Protein AF-A0A6B3AVC1-F1 (afdb_monomer)

Nearest PDB structures (foldseek):
  1bf4-assembly1_A  TM=5.040E-01  e=1.261E+00  Sulfolobus acidocaldarius
  3kf6-assembly1_A  TM=5.368E-01  e=2.980E+00  Schizosaccharomyces pombe
  5gw1-assembly2_D  TM=4.813E-01  e=1.64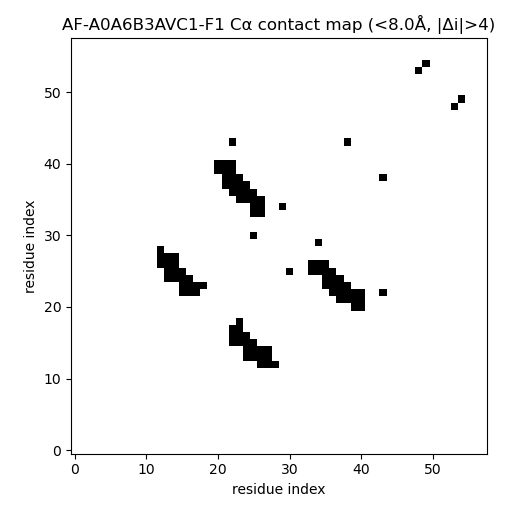3E+00  Homo sapiens
  9bjf-assembly1_E  TM=6.543E-01  e=6.168E+00  Eubacterium limosum

Mean predicted aligned error: 10.28 Å

pLDDT: mean 76.14, std 13.95, range [44.81, 92.44]

Solvent-accessible surface area (backbone atoms only — not comparable to full-atom values): 3834 Å² total; per-residue (Å²): 141,78,90,71,80,74,64,79,88,84,75,85,56,63,48,78,50,82,50,95,82,33,32,35,40,32,45,63,88,36,72,88,84,43,74,74,46,77,38,47,56,68,61,48,51,55,49,47,45,62,73,72,63,64,60,93,84,124

Secondary structure (DSSP, 8-state):
--------TT---EEEEEETTEEEEEESSSTTTSPPEEE-HHHHHHHHHHHTT--TT-

Foldseek 3Di:
DDPPPPPPPDQQQWDWDDDVQWIWIWRPVCPPPTDIDIDGPVVVVVVCCVVVVVPVPD

Structure (mmCIF, N/CA/C/O backbone):
data_AF-A0A6B3AVC1-F1
#
_entry.id   AF-A0A6B3AVC1-F1
#
loop_
_atom_site.group_PDB
_atom_site.id
_atom_site.type_symbol
_atom_site.label_atom_id
_atom_site.label_alt_id
_atom_site.label_comp_id
_atom_site.label_asym_id
_atom_site.label_entity_id
_atom_site.label_seq_id
_atom_site.pdbx_PDB_ins_code
_atom_site.Cartn_x
_atom_site.Cartn_y
_atom_site.Cartn_z
_atom_site.occupancy
_atom_site.B_iso_or_equiv
_atom_site.auth_seq_id
_atom_site.auth_comp_id
_atom_site.auth_asym_id
_atom_site.auth_atom_id
_atom_site.pdbx_PDB_model_num
ATOM 1 N N . MET A 1 1 ? 17.989 28.970 17.554 1.00 51.91 1 MET A N 1
ATOM 2 C CA . MET A 1 1 ? 17.825 27.515 17.346 1.00 51.91 1 MET A CA 1
ATOM 3 C C . MET A 1 1 ? 16.385 27.221 16.938 1.00 51.91 1 MET A C 1
ATOM 5 O O . MET A 1 1 ? 15.510 27.211 17.789 1.00 51.91 1 MET A O 1
ATOM 9 N N . ARG A 1 2 ? 16.106 27.016 15.649 1.00 55.16 2 ARG A N 1
ATOM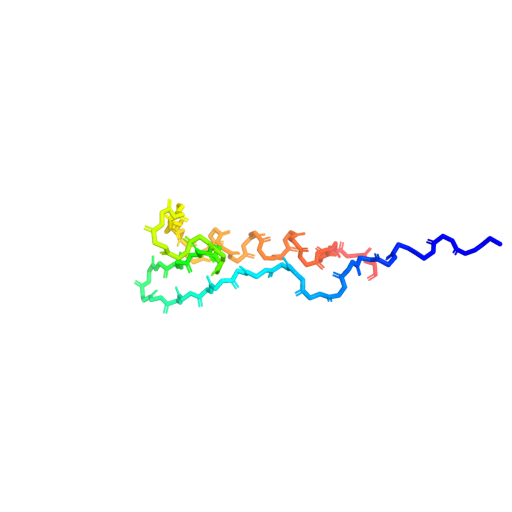 10 C CA . ARG A 1 2 ? 14.893 26.308 15.220 1.00 55.16 2 ARG A CA 1
ATOM 11 C C . ARG A 1 2 ? 15.395 25.190 14.325 1.00 55.16 2 ARG A C 1
ATOM 13 O O . ARG A 1 2 ? 15.755 25.430 13.180 1.00 55.16 2 ARG A O 1
ATOM 20 N N . THR A 1 3 ? 15.530 23.998 14.888 1.00 59.69 3 THR A N 1
ATOM 21 C CA . THR A 1 3 ? 15.827 22.767 14.153 1.00 59.69 3 THR A CA 1
ATOM 22 C C . THR A 1 3 ? 14.605 22.417 13.305 1.00 59.69 3 THR A C 1
ATOM 24 O O . THR A 1 3 ? 13.821 21.528 13.620 1.00 59.69 3 THR A O 1
ATOM 27 N N . GLY A 1 4 ? 14.396 23.180 12.232 1.00 61.16 4 GLY A N 1
ATOM 28 C CA . GLY A 1 4 ? 13.456 22.823 11.186 1.00 61.16 4 GLY A CA 1
ATOM 29 C C . GLY A 1 4 ? 14.025 21.612 10.469 1.00 61.16 4 GLY A C 1
ATOM 30 O O . GLY A 1 4 ? 14.98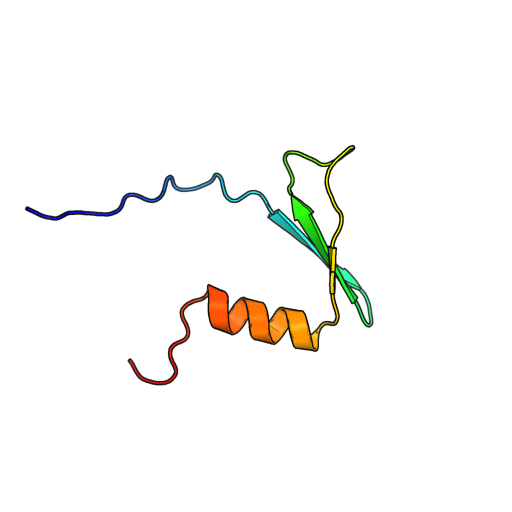2 21.739 9.714 1.00 61.16 4 GLY A O 1
ATOM 31 N N . ARG A 1 5 ? 13.467 20.429 10.731 1.00 64.56 5 ARG A N 1
ATOM 32 C CA . ARG A 1 5 ? 13.699 19.247 9.904 1.00 64.56 5 ARG A CA 1
ATOM 33 C C . ARG A 1 5 ? 13.110 19.554 8.529 1.00 64.56 5 ARG A C 1
ATOM 35 O O . ARG A 1 5 ? 11.949 19.242 8.278 1.00 64.56 5 ARG A O 1
ATOM 42 N N . THR A 1 6 ? 13.876 20.203 7.656 1.00 61.53 6 THR A N 1
ATOM 43 C CA . THR A 1 6 ? 13.552 20.299 6.236 1.00 61.53 6 THR A CA 1
ATOM 44 C C . THR A 1 6 ? 13.688 18.891 5.679 1.00 61.53 6 THR A C 1
ATOM 46 O O . THR A 1 6 ? 14.744 18.462 5.223 1.00 61.53 6 THR A O 1
ATOM 49 N N . ARG A 1 7 ? 12.609 18.108 5.793 1.00 61.53 7 ARG A N 1
ATOM 50 C CA . ARG A 1 7 ? 12.457 16.934 4.941 1.00 61.53 7 ARG A CA 1
ATOM 51 C C . ARG A 1 7 ? 12.609 17.458 3.513 1.00 61.53 7 ARG A C 1
ATOM 53 O O . ARG A 1 7 ? 11.924 18.435 3.203 1.00 61.53 7 ARG A O 1
ATOM 60 N N . PRO A 1 8 ? 13.503 16.898 2.684 1.00 55.78 8 PRO A N 1
ATOM 61 C CA . PRO A 1 8 ? 13.558 17.284 1.285 1.00 55.78 8 PRO A CA 1
ATOM 62 C C . PRO A 1 8 ? 12.144 17.117 0.724 1.00 55.78 8 PRO A C 1
ATOM 64 O O . PRO A 1 8 ? 11.570 16.026 0.754 1.00 55.78 8 PRO A O 1
ATOM 67 N N . VAL A 1 9 ? 11.534 18.241 0.356 1.00 58.59 9 VAL A N 1
ATOM 68 C CA . VAL A 1 9 ? 10.207 18.271 -0.240 1.00 58.59 9 VAL A CA 1
ATOM 69 C C . VAL A 1 9 ? 10.345 17.631 -1.614 1.00 58.59 9 VAL A C 1
ATOM 71 O O . VAL A 1 9 ? 10.977 18.194 -2.498 1.00 58.59 9 VAL A O 1
ATOM 74 N N . GLY A 1 10 ? 9.800 16.426 -1.774 1.00 56.62 10 GLY A N 1
ATOM 75 C CA . GLY A 1 10 ? 9.522 15.896 -3.108 1.00 56.62 10 GLY A CA 1
ATOM 76 C C . GLY A 1 10 ? 10.324 14.694 -3.601 1.00 56.62 10 GLY A C 1
ATOM 77 O O . GLY A 1 10 ? 10.401 14.534 -4.808 1.00 56.62 10 GLY A O 1
ATOM 78 N N . ASP A 1 11 ? 10.854 13.819 -2.738 1.00 59.91 11 ASP A N 1
ATOM 79 C CA . ASP A 1 11 ? 11.539 12.599 -3.227 1.00 59.91 11 ASP A CA 1
ATOM 80 C C . ASP A 1 11 ? 11.017 11.269 -2.645 1.00 59.91 11 ASP A C 1
ATOM 82 O O . ASP A 1 11 ? 11.653 10.219 -2.748 1.00 59.91 11 ASP A O 1
ATOM 86 N N . SER A 1 12 ? 9.826 11.292 -2.036 1.00 62.03 12 SER A N 1
ATOM 87 C CA . SER A 1 12 ? 9.075 10.078 -1.670 1.00 62.03 12 SER A CA 1
ATOM 88 C C . SER A 1 12 ? 8.205 9.634 -2.846 1.00 62.03 12 SER A C 1
ATOM 90 O O . SER A 1 12 ? 6.983 9.755 -2.815 1.00 62.03 12 SER A O 1
ATOM 92 N N . CYS A 1 13 ? 8.845 9.198 -3.926 1.00 76.00 13 CYS A N 1
ATOM 93 C CA . CYS A 1 13 ? 8.167 8.903 -5.180 1.00 76.00 13 CYS A CA 1
ATOM 94 C C . CYS A 1 13 ? 7.580 7.480 -5.157 1.00 76.00 13 CYS A C 1
ATOM 96 O O . CYS A 1 13 ? 8.170 6.545 -5.689 1.00 76.00 13 CYS A O 1
ATOM 98 N N . ALA A 1 14 ? 6.427 7.302 -4.508 1.00 81.44 14 ALA A N 1
ATOM 99 C CA . ALA A 1 14 ? 5.660 6.057 -4.545 1.00 81.44 14 ALA A CA 1
ATOM 100 C C . ALA A 1 14 ? 4.378 6.240 -5.373 1.00 81.44 14 ALA A C 1
ATOM 102 O O . ALA A 1 14 ? 3.617 7.175 -5.143 1.00 81.44 14 ALA A O 1
ATOM 103 N N . GLU A 1 15 ? 4.124 5.327 -6.308 1.00 85.81 15 GLU A N 1
ATOM 104 C CA . GLU A 1 15 ? 2.881 5.248 -7.079 1.00 85.81 15 GLU A CA 1
ATOM 105 C C . GLU A 1 15 ? 1.937 4.236 -6.425 1.00 85.81 15 GLU A C 1
ATOM 107 O O . GLU A 1 15 ? 2.350 3.117 -6.087 1.00 85.81 15 GLU A O 1
ATOM 112 N N . VAL A 1 16 ? 0.661 4.600 -6.293 1.00 86.56 16 VAL A N 1
ATOM 113 C CA . VAL A 1 16 ? -0.372 3.755 -5.682 1.00 86.56 16 VAL A CA 1
ATOM 114 C C . VAL A 1 16 ? -1.507 3.528 -6.678 1.00 86.56 16 VAL A C 1
ATOM 116 O O . VAL A 1 16 ? -2.049 4.479 -7.232 1.00 86.56 16 VAL A O 1
ATOM 119 N N . ALA A 1 17 ? -1.879 2.267 -6.898 1.00 89.50 17 ALA A N 1
ATOM 120 C CA . ALA A 1 17 ? -3.007 1.887 -7.745 1.00 89.50 17 ALA A CA 1
ATOM 121 C C . ALA A 1 17 ? -3.968 0.975 -6.978 1.00 89.50 17 ALA A C 1
ATOM 123 O O . ALA A 1 17 ? -3.594 -0.125 -6.566 1.00 89.50 17 ALA A O 1
ATOM 124 N N . THR A 1 18 ? -5.207 1.429 -6.813 1.00 88.94 18 THR A N 1
ATOM 125 C CA . THR A 1 18 ? -6.270 0.682 -6.135 1.00 88.94 18 THR A CA 1
ATOM 126 C C . THR A 1 18 ? -7.090 -0.086 -7.163 1.00 88.94 18 THR A C 1
ATOM 128 O O . THR A 1 18 ? -7.649 0.508 -8.083 1.00 88.94 18 THR A O 1
ATOM 131 N N . ILE A 1 19 ? -7.176 -1.401 -6.994 1.00 86.06 19 ILE A N 1
ATOM 132 C CA . ILE A 1 19 ? -8.070 -2.287 -7.743 1.00 86.06 19 ILE A CA 1
ATOM 133 C C . ILE A 1 19 ? -9.022 -2.982 -6.757 1.00 86.06 19 ILE A C 1
ATOM 135 O O . ILE A 1 19 ? -8.717 -3.041 -5.561 1.00 86.06 19 ILE A O 1
ATOM 139 N N . PRO A 1 20 ? -10.177 -3.509 -7.201 1.00 88.81 20 PRO A N 1
ATOM 140 C CA . PRO A 1 20 ? -11.077 -4.236 -6.310 1.00 88.81 20 PRO A CA 1
ATOM 141 C C . PRO A 1 20 ? -10.332 -5.344 -5.549 1.00 88.81 20 PRO A C 1
ATOM 143 O O . PRO A 1 20 ? -9.755 -6.243 -6.153 1.00 88.81 20 PRO A O 1
ATOM 146 N N . GLY A 1 21 ? -10.308 -5.240 -4.217 1.00 87.56 21 GLY A N 1
ATOM 147 C CA . GLY A 1 21 ? -9.667 -6.210 -3.325 1.00 87.56 21 GLY A CA 1
ATOM 148 C C . GLY A 1 21 ? -8.144 -6.103 -3.182 1.00 87.56 21 GLY A C 1
ATOM 149 O O . GLY A 1 21 ? -7.560 -6.916 -2.470 1.00 87.56 21 GLY A O 1
ATOM 150 N N . THR A 1 22 ? -7.457 -5.147 -3.818 1.00 91.44 22 THR A N 1
ATOM 151 C CA . THR A 1 22 ? -5.990 -5.023 -3.698 1.00 91.44 22 THR A CA 1
ATOM 152 C C . THR A 1 22 ? -5.494 -3.601 -3.952 1.00 91.44 22 THR A C 1
ATOM 154 O O . THR A 1 22 ? -5.911 -2.922 -4.886 1.00 91.44 22 THR A O 1
ATOM 157 N N . VAL A 1 23 ? -4.525 -3.162 -3.152 1.00 91.56 23 VAL A N 1
ATOM 158 C CA . VAL A 1 23 ? -3.762 -1.934 -3.378 1.00 91.56 23 VAL A CA 1
ATOM 159 C C . VAL A 1 23 ? -2.355 -2.304 -3.825 1.00 91.56 23 VAL A C 1
ATOM 161 O O . VAL A 1 23 ? -1.640 -3.049 -3.154 1.00 91.56 23 VAL A O 1
ATOM 164 N N . HIS A 1 24 ? -1.947 -1.777 -4.974 1.00 89.50 24 HIS A N 1
ATOM 165 C CA . HIS A 1 24 ? -0.593 -1.915 -5.479 1.00 89.50 24 HIS A CA 1
ATOM 166 C C . HIS A 1 24 ? 0.234 -0.685 -5.145 1.00 89.50 24 HIS A C 1
ATOM 168 O O . HIS A 1 24 ? -0.140 0.421 -5.522 1.00 89.50 24 HIS A O 1
ATOM 174 N N . VAL A 1 25 ? 1.394 -0.896 -4.533 1.00 88.00 25 VAL A N 1
ATOM 175 C CA . VAL A 1 25 ? 2.368 0.160 -4.245 1.00 88.00 25 VAL A CA 1
ATOM 176 C C . VAL A 1 25 ? 3.663 -0.159 -4.978 1.00 88.00 25 VAL A C 1
ATOM 178 O O . VAL A 1 25 ? 4.157 -1.294 -4.920 1.00 88.00 25 VAL A O 1
ATOM 181 N N . ARG A 1 26 ? 4.203 0.829 -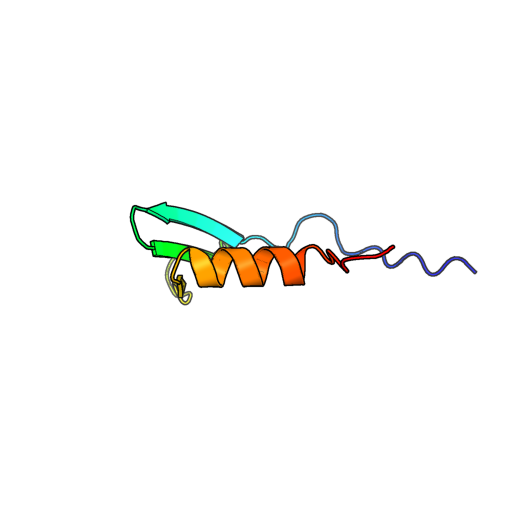5.691 1.00 86.06 26 ARG A N 1
ATOM 182 C CA . ARG A 1 26 ? 5.517 0.754 -6.337 1.00 86.06 26 ARG A CA 1
ATOM 183 C C . ARG A 1 26 ? 6.325 2.001 -6.050 1.00 86.06 26 ARG A C 1
ATOM 185 O O . ARG A 1 26 ? 5.781 3.096 -6.017 1.00 86.06 26 ARG A O 1
ATOM 192 N N . ASP A 1 27 ? 7.628 1.822 -5.917 1.00 81.81 27 ASP A N 1
ATOM 193 C CA . ASP A 1 27 ? 8.567 2.931 -5.984 1.00 81.81 27 ASP A CA 1
ATOM 194 C C . ASP A 1 27 ? 8.716 3.368 -7.452 1.00 81.81 27 ASP A C 1
ATOM 196 O O . ASP A 1 27 ? 8.924 2.539 -8.343 1.00 81.81 27 ASP A O 1
ATOM 200 N N . SER A 1 28 ? 8.539 4.661 -7.719 1.00 74.25 28 SER A N 1
ATOM 201 C CA . SER A 1 28 ? 8.520 5.207 -9.075 1.00 74.25 28 SER A CA 1
ATOM 202 C C . SER A 1 28 ? 9.915 5.310 -9.699 1.00 74.25 28 SER A C 1
ATOM 204 O O . SER A 1 28 ? 10.012 5.462 -10.917 1.00 74.25 28 SER A O 1
ATOM 206 N N . LYS A 1 29 ? 10.983 5.177 -8.900 1.00 73.56 29 LYS A N 1
ATOM 207 C CA . LYS A 1 29 ? 12.374 5.129 -9.372 1.00 73.56 29 LYS A CA 1
ATOM 208 C C . LYS A 1 29 ? 12.770 3.718 -9.790 1.00 73.56 29 LYS A C 1
ATOM 210 O O . LYS A 1 29 ? 13.605 3.553 -10.671 1.00 73.56 29 LYS A O 1
ATOM 215 N N . CYS A 1 30 ? 12.127 2.704 -9.219 1.00 70.69 30 CYS A N 1
ATOM 216 C CA . CYS A 1 30 ? 12.343 1.297 -9.543 1.00 70.69 30 CYS A CA 1
ATOM 217 C C . CYS A 1 30 ? 11.153 0.704 -10.320 1.00 70.69 30 CYS A C 1
ATOM 219 O O . CYS A 1 30 ? 10.613 -0.338 -9.944 1.00 70.69 30 CYS A O 1
ATOM 221 N N . ARG A 1 31 ? 10.718 1.355 -11.409 1.00 69.25 31 ARG A N 1
ATOM 222 C CA . ARG A 1 31 ? 9.538 0.913 -12.183 1.00 69.25 31 ARG A CA 1
ATOM 223 C C . ARG A 1 31 ? 9.687 -0.488 -12.791 1.00 69.25 31 ARG A C 1
ATOM 225 O O . ARG A 1 31 ? 8.700 -1.231 -12.783 1.00 69.25 31 ARG A O 1
ATOM 232 N N . ASP A 1 32 ? 10.891 -0.842 -13.245 1.00 69.00 32 ASP A N 1
ATOM 233 C CA . ASP A 1 32 ? 11.155 -2.068 -14.017 1.00 69.00 32 ASP A CA 1
ATOM 234 C C . ASP A 1 32 ? 11.693 -3.230 -13.167 1.00 69.00 32 ASP A C 1
ATOM 236 O O . ASP A 1 32 ? 11.313 -4.380 -13.373 1.00 69.00 32 ASP A O 1
ATOM 240 N N . THR A 1 33 ? 12.525 -2.937 -12.167 1.00 72.06 33 THR A N 1
ATOM 241 C CA . THR A 1 33 ? 13.198 -3.943 -11.317 1.00 72.06 33 THR A CA 1
ATOM 242 C C . THR A 1 33 ? 12.761 -3.895 -9.854 1.00 72.06 33 THR A C 1
ATOM 244 O O . THR A 1 33 ? 13.222 -4.688 -9.033 1.00 72.06 33 THR A O 1
ATOM 247 N N . GLY A 1 34 ? 11.885 -2.954 -9.500 1.00 67.44 34 GLY A N 1
ATOM 248 C CA . GLY A 1 34 ? 11.478 -2.726 -8.124 1.00 67.44 34 GLY A CA 1
ATOM 249 C C . GLY A 1 34 ? 10.387 -3.677 -7.634 1.00 67.44 34 GLY A C 1
ATOM 250 O O . GLY A 1 34 ? 9.531 -4.127 -8.403 1.00 67.44 34 GLY A O 1
ATOM 251 N N . PRO A 1 35 ? 10.357 -3.953 -6.321 1.00 70.06 35 PRO A N 1
ATOM 252 C CA . PRO A 1 35 ? 9.299 -4.748 -5.722 1.00 70.06 35 PRO A CA 1
ATOM 253 C C . PRO A 1 35 ? 7.926 -4.075 -5.887 1.00 70.06 35 PRO A C 1
ATOM 255 O O . PRO A 1 35 ? 7.706 -2.969 -5.396 1.00 70.06 35 PRO A O 1
ATOM 258 N N . ARG A 1 36 ? 6.960 -4.775 -6.504 1.00 76.00 36 ARG A N 1
ATOM 259 C CA . ARG A 1 36 ? 5.532 -4.410 -6.430 1.00 76.00 36 ARG A CA 1
ATOM 260 C C . ARG A 1 36 ? 4.947 -5.023 -5.165 1.00 76.00 36 ARG A C 1
ATOM 262 O O . ARG A 1 36 ? 4.966 -6.241 -5.011 1.00 76.00 36 ARG A O 1
ATOM 269 N N . ARG A 1 37 ? 4.419 -4.201 -4.260 1.00 81.81 37 ARG A N 1
ATOM 270 C CA . ARG A 1 37 ? 3.656 -4.697 -3.107 1.00 81.81 37 ARG A CA 1
ATOM 271 C C . ARG A 1 37 ? 2.183 -4.725 -3.479 1.00 81.81 37 ARG A C 1
ATOM 273 O O . ARG A 1 37 ? 1.669 -3.728 -3.970 1.00 81.81 37 ARG A O 1
ATOM 280 N N . ALA A 1 38 ? 1.544 -5.873 -3.298 1.00 89.56 38 ALA A N 1
ATOM 281 C CA . ALA A 1 38 ? 0.097 -6.029 -3.349 1.00 89.56 38 ALA A CA 1
ATOM 282 C C . ALA A 1 38 ? -0.371 -6.218 -1.907 1.00 89.56 38 ALA A C 1
ATOM 284 O O . ALA A 1 38 ? 0.082 -7.144 -1.236 1.00 89.56 38 ALA A O 1
ATOM 285 N N . VAL A 1 39 ? -1.199 -5.305 -1.415 1.00 90.44 39 VAL A N 1
ATOM 286 C CA . VAL A 1 39 ? -1.698 -5.328 -0.038 1.00 90.44 39 VAL A CA 1
ATOM 287 C C . VAL A 1 39 ? -3.218 -5.304 -0.038 1.00 90.44 39 VAL A C 1
ATOM 289 O O . VAL A 1 39 ? -3.837 -4.740 -0.941 1.00 90.44 39 VAL A O 1
ATOM 292 N N . ALA A 1 40 ? -3.823 -5.914 0.977 1.00 92.44 40 ALA A N 1
ATOM 293 C CA . ALA A 1 40 ? -5.258 -5.804 1.194 1.00 92.44 40 ALA A CA 1
ATOM 294 C C . ALA A 1 40 ? -5.639 -4.335 1.486 1.00 92.44 40 ALA A C 1
ATOM 296 O O . ALA A 1 40 ? -4.867 -3.636 2.158 1.00 92.44 40 ALA A O 1
ATOM 297 N N . PRO A 1 41 ? -6.799 -3.848 1.008 1.00 89.94 41 PRO A N 1
ATOM 298 C CA . PRO A 1 41 ? -7.254 -2.479 1.252 1.00 89.94 41 PRO A CA 1
ATOM 299 C C . PRO A 1 41 ? -7.306 -2.102 2.739 1.00 89.94 41 PRO A C 1
ATOM 301 O O . PRO A 1 41 ? -6.925 -0.993 3.107 1.00 89.94 41 PRO A O 1
ATOM 304 N N . GLU A 1 42 ? -7.704 -3.033 3.605 1.00 90.75 42 GLU A N 1
ATOM 305 C CA . GLU A 1 42 ? -7.810 -2.833 5.053 1.00 90.75 42 GLU A CA 1
ATOM 306 C C . GLU A 1 42 ? -6.428 -2.625 5.685 1.00 90.75 42 GLU A C 1
ATOM 308 O O . GLU A 1 42 ? -6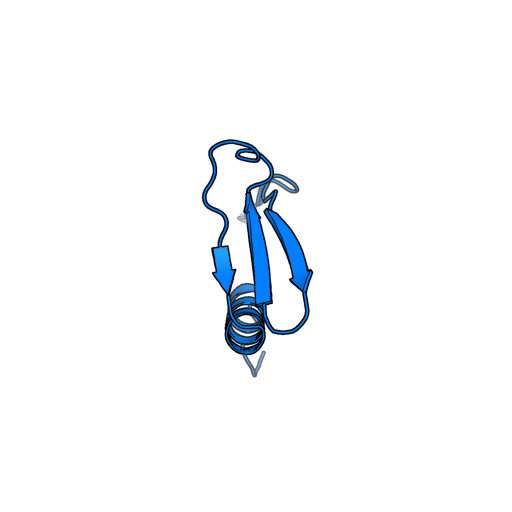.223 -1.721 6.497 1.00 90.75 42 GLU A O 1
ATOM 313 N N . ALA A 1 43 ? -5.448 -3.426 5.261 1.00 91.56 43 ALA A N 1
ATOM 314 C CA . ALA A 1 43 ? -4.066 -3.298 5.711 1.00 91.56 43 ALA A CA 1
ATOM 315 C C . ALA A 1 43 ? -3.432 -1.985 5.220 1.00 91.56 43 ALA A C 1
ATOM 317 O O . ALA A 1 43 ? -2.703 -1.331 5.968 1.00 91.56 43 ALA A O 1
ATOM 318 N N . TRP A 1 44 ? -3.737 -1.569 3.986 1.00 92.06 44 TRP A N 1
ATOM 319 C CA . TRP A 1 44 ? -3.301 -0.278 3.452 1.00 92.06 44 TRP A CA 1
ATOM 320 C C . TRP A 1 44 ? -3.883 0.895 4.242 1.00 92.06 44 TRP A C 1
ATOM 322 O O . TRP A 1 44 ? -3.145 1.812 4.597 1.00 92.06 44 TRP A O 1
ATOM 332 N N . ALA A 1 45 ? -5.173 0.851 4.579 1.00 89.75 45 ALA A N 1
ATOM 333 C CA . ALA A 1 45 ? -5.818 1.887 5.382 1.00 89.75 45 ALA A CA 1
ATOM 334 C C . ALA A 1 45 ? -5.166 2.029 6.770 1.00 89.75 45 ALA A C 1
ATOM 336 O O . ALA A 1 45 ? -4.861 3.145 7.195 1.00 89.75 45 ALA A O 1
ATOM 337 N N . GLY A 1 46 ? -4.876 0.908 7.443 1.00 92.06 46 GLY A N 1
ATOM 338 C CA . GLY A 1 46 ? -4.150 0.911 8.718 1.00 92.06 46 GLY A CA 1
ATOM 339 C C . GLY A 1 46 ? -2.735 1.488 8.597 1.00 92.06 46 GLY A C 1
ATOM 340 O O . GLY A 1 46 ? -2.320 2.300 9.425 1.00 92.06 46 GLY A O 1
ATOM 341 N N . PHE A 1 47 ? -2.014 1.130 7.530 1.00 89.00 47 PHE A N 1
ATOM 342 C CA . PHE A 1 47 ? -0.694 1.691 7.240 1.00 89.00 47 PHE A CA 1
ATOM 343 C C . PHE A 1 47 ? -0.743 3.207 7.007 1.00 89.00 47 PHE A C 1
ATOM 345 O O . PHE A 1 47 ? 0.079 3.927 7.569 1.00 89.00 47 PHE A O 1
ATOM 352 N N . VAL A 1 48 ? -1.702 3.703 6.218 1.00 89.25 48 VAL A N 1
ATOM 353 C CA . VAL A 1 48 ? -1.851 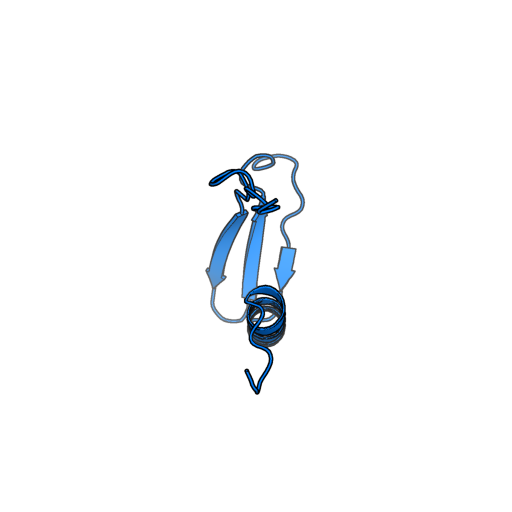5.141 5.945 1.00 89.25 48 VAL A CA 1
ATOM 354 C C . VAL A 1 48 ? -2.160 5.908 7.226 1.00 89.25 48 VAL A C 1
ATOM 356 O O . VAL A 1 48 ? -1.507 6.914 7.471 1.00 89.25 48 VAL A O 1
ATOM 359 N N . ALA A 1 49 ? -3.078 5.418 8.065 1.00 88.50 49 ALA A N 1
ATOM 360 C CA .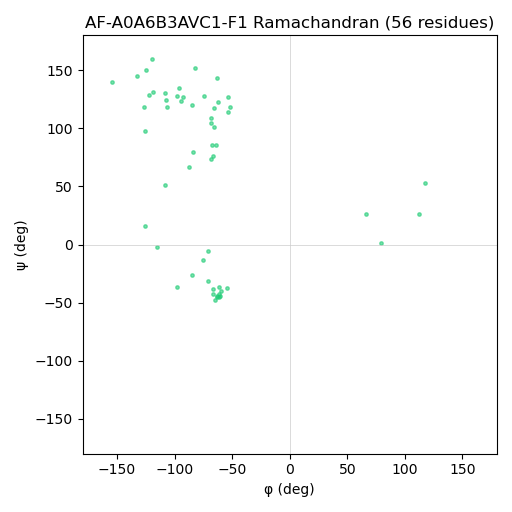 ALA A 1 49 ? -3.407 6.049 9.346 1.00 88.50 49 ALA A CA 1
ATOM 361 C C . ALA A 1 49 ? -2.194 6.135 10.290 1.00 88.50 49 ALA A C 1
ATOM 363 O O . ALA A 1 49 ? -1.979 7.150 10.954 1.00 88.50 49 ALA A O 1
ATOM 364 N N . TYR A 1 50 ? -1.369 5.085 10.319 1.00 88.31 50 TYR A N 1
ATOM 365 C CA . TYR A 1 50 ? -0.100 5.094 11.041 1.00 88.31 50 TYR A CA 1
ATOM 366 C C . TYR A 1 50 ? 0.897 6.103 10.438 1.00 88.31 50 TYR A C 1
ATOM 368 O O . TYR A 1 50 ? 1.490 6.907 11.159 1.00 88.31 50 TYR A O 1
ATOM 376 N N . ALA A 1 51 ? 1.071 6.087 9.113 1.00 85.75 51 ALA A N 1
ATOM 377 C CA . ALA A 1 51 ? 2.056 6.895 8.399 1.00 85.75 51 ALA A 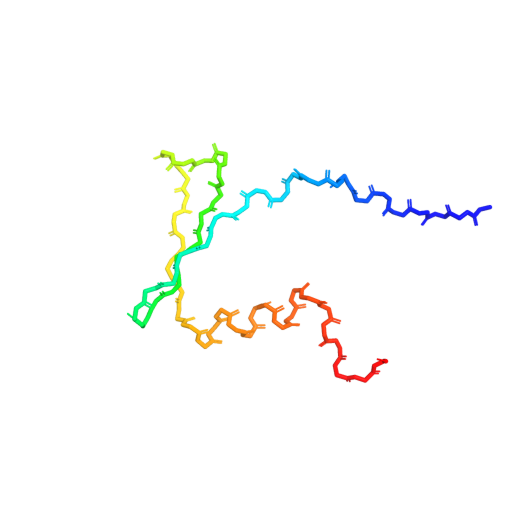CA 1
ATOM 378 C C . ALA A 1 51 ? 1.717 8.395 8.367 1.00 85.75 51 ALA A C 1
ATOM 380 O O . ALA A 1 51 ? 2.628 9.225 8.385 1.00 85.75 51 ALA A O 1
ATOM 381 N N . SER A 1 52 ? 0.430 8.756 8.357 1.00 83.31 52 SER A N 1
ATOM 382 C CA . SER A 1 52 ? -0.038 10.145 8.417 1.00 83.31 52 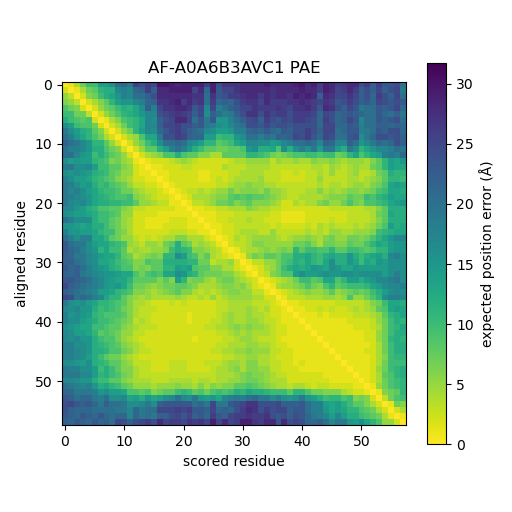SER A CA 1
ATOM 383 C C . SER A 1 52 ? 0.175 10.788 9.785 1.00 83.31 52 SER A C 1
ATOM 385 O O . SER A 1 52 ? -0.060 11.984 9.937 1.00 83.31 52 SER A O 1
ATOM 387 N N . GLY A 1 53 ? 0.635 10.025 10.783 1.00 72.81 53 GLY A N 1
ATOM 388 C CA . GLY A 1 53 ? 0.807 10.536 12.135 1.00 72.81 53 GLY A CA 1
ATOM 389 C C . GLY A 1 53 ? -0.524 10.893 12.785 1.00 72.81 53 GLY A C 1
ATOM 390 O O . GLY A 1 53 ? -0.537 11.733 13.681 1.00 72.81 53 GLY A O 1
ATOM 391 N N . SER A 1 54 ? -1.622 10.255 12.358 1.00 61.28 54 SER A N 1
ATOM 392 C CA . SER A 1 54 ? -2.912 10.333 13.037 1.00 61.28 54 SER A CA 1
ATOM 393 C C . SER A 1 54 ? -2.774 9.645 14.394 1.00 61.28 54 SER A C 1
ATOM 395 O O . SER A 1 54 ? -3.183 8.502 14.577 1.00 61.28 54 SER A O 1
ATOM 397 N N . ARG A 1 55 ? -2.138 10.313 15.357 1.00 57.94 55 ARG A N 1
ATOM 398 C CA . ARG A 1 55 ? -2.300 9.981 16.768 1.00 57.94 55 ARG A CA 1
ATOM 399 C C . ARG A 1 55 ? -3.760 10.320 17.067 1.00 57.94 55 ARG A C 1
ATOM 401 O O . ARG A 1 55 ? -4.133 11.479 16.894 1.00 57.94 55 ARG A O 1
ATOM 408 N N . PRO A 1 56 ? -4.619 9.367 17.451 1.00 48.16 56 PRO A N 1
ATOM 409 C CA . PRO A 1 56 ? -5.923 9.735 17.970 1.00 48.16 56 PRO A CA 1
ATOM 410 C C . PRO A 1 56 ? -5.664 10.468 19.294 1.00 48.16 56 PRO A C 1
ATOM 412 O O . PRO A 1 56 ? -5.335 9.826 20.289 1.00 48.16 56 PRO A O 1
ATOM 415 N N . GLY A 1 57 ? -5.721 11.804 19.279 1.00 56.97 57 GLY A N 1
ATOM 416 C CA . GLY A 1 57 ? -5.616 12.646 20.475 1.00 56.97 57 GLY A CA 1
ATOM 417 C C . GLY A 1 57 ? -4.425 13.609 20.546 1.00 56.97 57 GLY A C 1
ATOM 418 O O . GLY A 1 57 ? -3.733 13.604 21.561 1.00 56.97 57 GLY A O 1
ATOM 419 N N . GLU A 1 58 ? -4.205 14.449 19.531 1.00 44.81 58 GLU A N 1
ATOM 420 C CA . GLU A 1 58 ? -3.559 15.765 19.715 1.00 44.81 58 GLU A CA 1
ATOM 421 C C . GLU A 1 58 ? -4.326 16.849 18.953 1.00 44.81 58 GLU A C 1
ATOM 423 O O . GLU A 1 58 ? -4.771 16.554 17.818 1.00 44.81 58 GLU A O 1
#

Sequence (58 aa):
MRTGRTRPVGDSCAEVATIPGTVHVRDSKCRDTGPRRAVAPEAWAGFVAYASGSRPGE

Radius of gyration: 14.89 Å; Cα contacts (8 Å, |Δi|>4): 52; chains: 1; bounding box: 29×34×34 Å